Protein AF-A0A849V9W8-F1 (afdb_monomer_lite)

Secondary structure (DSSP, 8-state):
-PPEEEEEEEEEES-SEEEEESSSSSSPS-SSPPEEEEEEE----TT-TT----EEEEE-SSEEEEE----S-EEEEEEEEEE-

Foldseek 3Di:
DDKDKAKDKDKDAPQAWDKAFRDPDDDFPAPWWFDKDKDKDWDPPVVDPQPWDWDWPDTTSTTTIIHDPDHPIMIIMIMMTIHD

Radius of gyration: 13.92 Å; chains: 1; bounding box: 28×20×40 Å

Organism: NCBI:txid2726988

pLDDT: mean 84.74, std 11.38, range [57.97, 97.5]

Structure (mmCIF, N/CA/C/O backbone):
data_AF-A0A849V9W8-F1
#
_entry.id   AF-A0A849V9W8-F1
#
loop_
_atom_site.group_PDB
_atom_site.id
_atom_site.type_symbol
_atom_site.label_atom_id
_atom_site.label_alt_id
_atom_site.label_comp_id
_atom_site.label_asym_id
_atom_site.label_entity_id
_atom_site.label_seq_id
_atom_site.pdbx_PDB_ins_code
_atom_site.Cartn_x
_atom_site.Cartn_y
_atom_site.Cartn_z
_atom_site.occupancy
_atom_site.B_iso_or_equiv
_atom_site.auth_seq_id
_atom_site.auth_comp_id
_atom_site.auth_asym_id
_atom_site.auth_atom_id
_atom_site.pdbx_PDB_model_num
ATOM 1 N N . MET A 1 1 ? -12.959 12.188 20.378 1.00 61.84 1 MET A N 1
ATOM 2 C CA . MET A 1 1 ? -12.416 10.946 19.800 1.00 61.84 1 MET A CA 1
ATOM 3 C C . MET A 1 1 ? -10.957 11.226 19.483 1.00 61.84 1 MET A C 1
ATOM 5 O O . MET A 1 1 ? -10.688 12.289 18.928 1.00 61.84 1 MET A O 1
ATOM 9 N N . GLU A 1 2 ? -10.032 10.406 19.976 1.00 74.19 2 GLU A N 1
ATOM 10 C CA . GLU A 1 2 ? -8.587 10.625 19.810 1.00 74.19 2 GLU A CA 1
ATOM 11 C C . GLU A 1 2 ? -8.125 9.983 18.506 1.00 74.19 2 GLU A C 1
A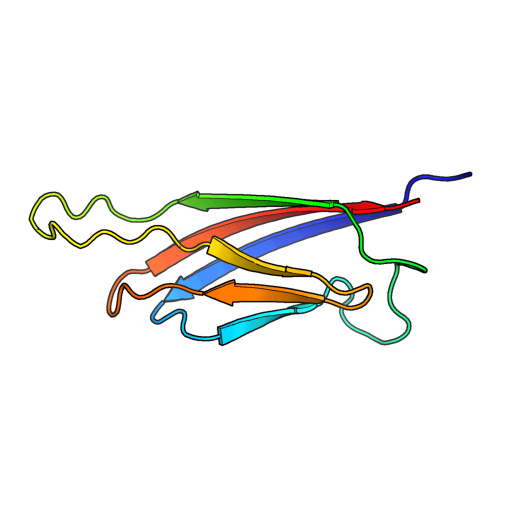TOM 13 O O . GLU A 1 2 ? -8.410 8.820 18.271 1.00 74.19 2 GLU A O 1
ATOM 18 N N . LYS A 1 3 ? -7.411 10.725 17.655 1.00 82.19 3 LYS A N 1
ATOM 19 C CA . LYS A 1 3 ? -6.899 10.167 16.399 1.00 82.19 3 LYS A CA 1
ATOM 20 C C . LYS A 1 3 ? -5.718 9.245 16.670 1.00 82.19 3 LYS A C 1
ATOM 22 O O . LYS A 1 3 ? -4.736 9.671 17.280 1.00 82.19 3 LYS A O 1
ATOM 27 N N . ILE A 1 4 ? -5.768 8.033 16.132 1.00 84.88 4 ILE A N 1
ATOM 28 C CA . ILE A 1 4 ? -4.672 7.066 16.208 1.00 84.88 4 ILE A CA 1
ATOM 29 C C . ILE A 1 4 ? -3.843 7.164 14.929 1.00 84.88 4 ILE A C 1
ATOM 31 O O . ILE A 1 4 ? -4.372 7.166 13.816 1.00 84.88 4 ILE A O 1
ATOM 35 N N . THR A 1 5 ? -2.523 7.263 15.081 1.00 89.62 5 THR A N 1
ATOM 36 C CA . THR A 1 5 ? -1.592 7.356 13.952 1.00 89.62 5 THR A CA 1
ATOM 37 C C . THR A 1 5 ? -0.516 6.291 14.075 1.00 89.62 5 THR A C 1
ATOM 39 O O . THR A 1 5 ? 0.143 6.189 15.107 1.00 89.62 5 THR A O 1
ATOM 42 N N . THR A 1 6 ? -0.319 5.528 13.005 1.00 91.75 6 THR A N 1
ATOM 43 C CA . THR A 1 6 ? 0.810 4.608 12.856 1.00 91.75 6 THR A CA 1
ATOM 44 C C . THR A 1 6 ? 1.542 4.937 11.569 1.00 91.75 6 THR A C 1
ATOM 46 O O . THR A 1 6 ? 0.959 5.451 10.615 1.00 91.75 6 THR A O 1
ATOM 49 N N . SER A 1 7 ? 2.844 4.709 11.546 1.00 93.25 7 SER A N 1
ATOM 50 C CA . SER A 1 7 ? 3.666 4.971 10.374 1.00 93.25 7 SER A CA 1
ATOM 51 C C . SER A 1 7 ? 4.822 3.995 10.323 1.00 93.25 7 SER A C 1
ATOM 53 O O . SER A 1 7 ? 5.186 3.365 11.320 1.00 93.25 7 SER A O 1
ATOM 55 N N . GLY A 1 8 ? 5.407 3.870 9.142 1.00 92.94 8 GLY A N 1
ATOM 56 C CA . GLY A 1 8 ? 6.539 2.993 8.948 1.00 92.94 8 GLY A CA 1
ATOM 57 C C . GLY A 1 8 ? 7.312 3.322 7.690 1.00 92.94 8 GLY A C 1
ATOM 58 O O . GLY A 1 8 ? 6.857 4.038 6.794 1.00 92.94 8 GLY A O 1
ATOM 59 N N . SER A 1 9 ? 8.516 2.769 7.653 1.00 92.75 9 SER A N 1
ATOM 60 C CA . SER A 1 9 ? 9.403 2.827 6.507 1.00 92.75 9 SER A CA 1
ATOM 61 C C . SER A 1 9 ? 10.113 1.494 6.372 1.00 92.75 9 SER A C 1
ATOM 63 O O . SER A 1 9 ? 10.552 0.916 7.368 1.00 92.75 9 SER A O 1
ATOM 65 N N . GLN A 1 10 ? 10.211 0.991 5.149 1.00 89.94 10 GLN A N 1
ATOM 66 C CA . GLN A 1 10 ? 11.005 -0.196 4.853 1.00 89.94 10 GLN A CA 1
ATOM 67 C C . GLN A 1 10 ? 11.505 -0.165 3.412 1.00 89.94 10 GLN A C 1
ATOM 69 O O . GLN A 1 10 ? 10.939 0.523 2.562 1.00 89.94 10 GLN A O 1
ATOM 74 N N . VAL A 1 11 ? 12.536 -0.956 3.130 1.00 88.81 11 VAL A N 1
ATOM 75 C CA . VAL A 1 11 ? 13.022 -1.189 1.768 1.00 88.81 11 VAL A CA 1
ATOM 76 C C . VAL A 1 11 ? 12.621 -2.592 1.344 1.00 88.81 11 VAL A C 1
ATOM 78 O O . VAL A 1 11 ? 12.853 -3.550 2.085 1.00 88.81 11 VAL A O 1
ATOM 81 N N . LYS A 1 12 ? 12.014 -2.728 0.164 1.00 87.69 12 LYS A N 1
ATOM 82 C CA . LYS A 1 12 ? 11.618 -4.034 -0.369 1.00 87.69 12 LYS A CA 1
ATOM 83 C C . LYS A 1 12 ? 11.840 -4.122 -1.873 1.00 87.69 12 LYS A C 1
ATOM 85 O O . LYS A 1 12 ? 11.610 -3.157 -2.596 1.00 87.69 12 LYS A O 1
ATOM 90 N N . SER A 1 13 ? 12.259 -5.300 -2.316 1.00 85.12 13 SER A N 1
ATOM 91 C CA . SER A 1 13 ? 12.308 -5.718 -3.715 1.00 85.12 13 SER A CA 1
ATOM 92 C C . SER A 1 13 ? 11.327 -6.861 -3.970 1.00 85.12 13 SER A C 1
ATOM 94 O O . SER A 1 13 ? 10.933 -7.548 -3.022 1.00 85.12 13 SER A O 1
ATOM 96 N N . ASN A 1 14 ? 10.953 -7.065 -5.239 1.00 81.56 14 ASN A N 1
ATOM 97 C CA . ASN A 1 14 ? 10.040 -8.132 -5.681 1.00 81.56 14 ASN A CA 1
ATOM 98 C C . ASN A 1 14 ? 8.735 -8.134 -4.866 1.00 81.56 14 ASN A C 1
ATOM 100 O O . ASN A 1 14 ? 8.414 -9.086 -4.154 1.00 81.56 14 ASN A O 1
ATOM 104 N N . ILE A 1 15 ? 8.048 -6.992 -4.879 1.00 84.19 15 ILE A N 1
ATOM 105 C CA . ILE A 1 15 ? 6.830 -6.784 -4.097 1.00 84.19 15 ILE A CA 1
ATOM 106 C C . ILE A 1 15 ? 5.663 -7.438 -4.840 1.00 84.19 15 ILE A C 1
ATOM 108 O O . ILE A 1 15 ? 5.042 -6.780 -5.661 1.00 84.19 15 ILE A O 1
ATOM 112 N N . ASP A 1 16 ? 5.366 -8.702 -4.533 1.00 83.38 16 ASP A N 1
ATOM 113 C CA . ASP A 1 16 ? 4.123 -9.358 -4.963 1.00 83.38 16 ASP A CA 1
ATOM 114 C C . ASP A 1 16 ? 2.955 -8.870 -4.096 1.00 83.38 16 ASP A C 1
ATOM 116 O O . ASP A 1 16 ? 2.559 -7.723 -4.216 1.00 83.38 16 ASP A O 1
ATOM 120 N N . ASP A 1 17 ? 2.439 -9.681 -3.170 1.00 89.50 17 ASP A N 1
ATOM 121 C CA . ASP A 1 17 ? 1.466 -9.241 -2.167 1.00 89.50 17 ASP A CA 1
ATOM 122 C C . ASP A 1 17 ? 2.175 -9.053 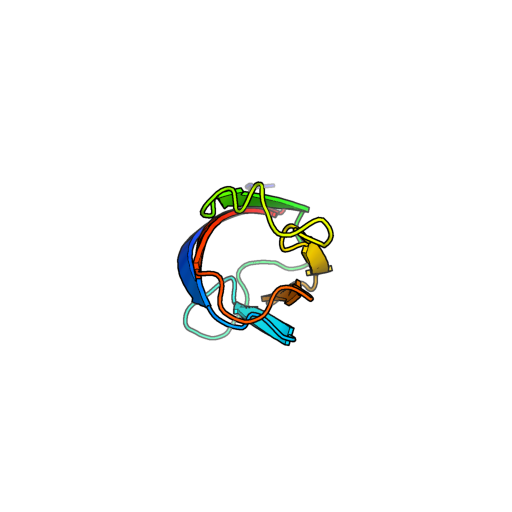-0.822 1.00 89.50 17 ASP A C 1
ATOM 124 O O . ASP A 1 17 ? 2.353 -9.986 -0.032 1.00 89.50 17 ASP A O 1
ATOM 128 N N . LEU A 1 18 ? 2.625 -7.827 -0.559 1.00 91.62 18 LEU A N 1
ATOM 129 C CA . LEU A 1 18 ? 3.305 -7.488 0.683 1.00 91.62 18 LEU A CA 1
ATOM 130 C C . LEU A 1 18 ? 2.308 -6.978 1.726 1.00 91.62 18 LEU A C 1
ATOM 132 O O . LEU A 1 18 ? 1.742 -5.894 1.587 1.00 91.62 18 LEU A O 1
ATOM 136 N N . ILE A 1 19 ? 2.150 -7.742 2.806 1.00 93.69 19 ILE A N 1
ATOM 137 C CA . ILE A 1 19 ? 1.279 -7.413 3.940 1.00 93.69 19 ILE A CA 1
ATOM 138 C C . ILE A 1 19 ? 2.041 -6.568 4.960 1.00 93.69 19 ILE A C 1
ATOM 140 O O . ILE A 1 19 ? 3.021 -7.038 5.543 1.00 93.69 19 ILE A O 1
ATOM 144 N N . ILE A 1 20 ? 1.565 -5.347 5.213 1.00 93.00 20 ILE A N 1
ATOM 145 C CA . ILE A 1 20 ? 2.150 -4.424 6.191 1.00 93.00 20 ILE A CA 1
ATOM 146 C C . ILE A 1 20 ? 1.215 -4.259 7.391 1.00 93.00 20 ILE A C 1
ATOM 148 O O . ILE A 1 20 ? 0.166 -3.622 7.260 1.00 93.00 20 ILE A O 1
ATOM 152 N N . PRO A 1 21 ? 1.571 -4.816 8.562 1.00 92.81 21 PRO A N 1
ATOM 153 C CA . PRO A 1 21 ? 0.772 -4.665 9.770 1.00 92.81 21 PRO A CA 1
ATOM 154 C C . PRO A 1 21 ? 0.936 -3.266 10.377 1.00 92.81 21 PRO A C 1
ATOM 156 O O . PRO A 1 21 ? 2.031 -2.702 10.368 1.00 92.81 21 PRO A O 1
ATOM 159 N N . PHE A 1 22 ? -0.135 -2.726 10.964 1.00 89.94 22 PHE A N 1
ATOM 160 C CA . PHE A 1 22 ? -0.085 -1.432 11.665 1.00 89.94 22 PHE A CA 1
ATOM 161 C C . PHE A 1 22 ? 0.510 -1.514 13.078 1.00 89.94 22 PHE A C 1
ATOM 163 O O . PHE A 1 22 ? 0.881 -0.494 13.653 1.00 89.94 22 PHE A O 1
ATOM 170 N N . GLY A 1 23 ? 0.620 -2.717 13.646 1.00 78.81 23 GLY A N 1
ATOM 171 C CA . GLY A 1 23 ? 1.208 -2.961 14.961 1.00 78.81 23 GLY A CA 1
ATOM 172 C C . GLY A 1 23 ? 2.043 -4.239 14.968 1.00 78.81 23 GLY A C 1
ATOM 173 O O . GLY A 1 23 ? 1.684 -5.228 14.337 1.00 78.81 23 GLY A O 1
ATOM 174 N N . GLY A 1 24 ? 3.163 -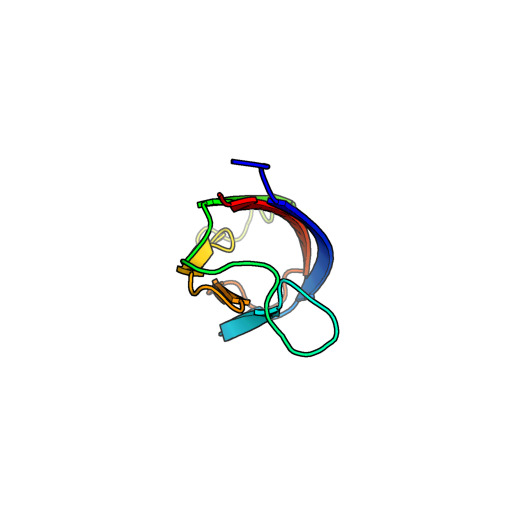4.230 15.697 1.00 65.94 24 GLY A N 1
ATOM 175 C CA . GLY A 1 24 ? 4.067 -5.382 15.846 1.00 65.94 24 GLY A CA 1
ATOM 176 C C . GLY A 1 24 ? 3.538 -6.511 16.748 1.00 65.94 24 GLY A C 1
ATOM 177 O O . GLY A 1 24 ? 4.297 -7.409 17.102 1.00 65.94 24 GLY A O 1
ATOM 178 N N . GLY A 1 25 ? 2.263 -6.458 17.146 1.00 58.16 25 GLY A N 1
ATOM 179 C CA . GLY A 1 25 ? 1.583 -7.420 18.012 1.00 58.16 25 GLY A CA 1
ATOM 180 C C . GLY A 1 25 ? 0.091 -7.086 18.155 1.00 58.16 25 GLY A C 1
ATOM 181 O O . GLY A 1 25 ? -0.299 -5.929 18.034 1.00 58.16 25 GLY A O 1
ATOM 182 N N . ASN A 1 26 ? -0.738 -8.111 18.369 1.00 59.38 26 ASN A N 1
ATOM 183 C CA . ASN A 1 26 ? -2.201 -8.038 18.521 1.00 59.38 26 ASN A CA 1
ATOM 184 C C . ASN A 1 26 ? -2.574 -7.435 19.903 1.00 59.38 26 ASN A C 1
ATOM 186 O O . ASN A 1 26 ? -1.952 -7.852 20.885 1.00 59.38 26 ASN A O 1
ATOM 190 N N . PRO A 1 27 ? -3.586 -6.546 20.047 1.00 71.12 27 PRO A N 1
ATOM 191 C CA . PRO A 1 27 ? -4.607 -6.153 19.068 1.00 71.12 27 PRO A CA 1
ATOM 192 C C . PRO A 1 27 ? -4.222 -5.004 18.129 1.00 71.12 27 PRO A C 1
ATOM 194 O O . PRO A 1 27 ? -3.358 -4.189 18.441 1.00 71.12 27 PRO A O 1
ATOM 197 N N . SER A 1 28 ? -4.908 -4.943 16.979 1.00 80.25 28 SER A N 1
ATOM 198 C CA . SER A 1 28 ? -4.791 -3.829 16.036 1.00 80.25 28 SER A CA 1
ATOM 199 C C . SER A 1 28 ? -5.049 -2.475 16.710 1.00 80.25 28 SER A C 1
ATOM 201 O O . SER A 1 28 ? -5.961 -2.366 17.537 1.00 80.25 28 SER A O 1
ATOM 203 N N . PRO A 1 29 ? -4.295 -1.431 16.316 1.00 85.44 29 PRO A N 1
ATOM 204 C CA . PRO A 1 29 ? -4.512 -0.078 16.804 1.00 85.44 29 PRO A CA 1
ATOM 205 C C . PRO A 1 29 ? -5.814 0.557 16.291 1.00 85.44 29 PRO A C 1
ATOM 207 O O . PRO A 1 29 ? -6.188 1.609 16.794 1.00 85.44 29 PRO A O 1
ATOM 210 N N . TYR A 1 30 ? -6.514 -0.041 15.321 1.00 90.75 30 TYR A N 1
ATOM 211 C CA . TYR A 1 30 ? -7.698 0.552 14.702 1.00 90.75 30 TYR A CA 1
ATOM 212 C C . TYR A 1 30 ? -8.956 -0.297 14.900 1.00 90.75 30 TYR A C 1
ATOM 214 O O . TYR A 1 30 ? -8.956 -1.520 14.741 1.00 90.75 30 TYR A O 1
ATOM 222 N N . SER A 1 31 ? -10.070 0.365 15.217 1.00 90.69 31 SER A N 1
ATOM 223 C CA . SER A 1 31 ? -11.386 -0.278 15.350 1.00 90.69 31 SER A CA 1
ATOM 224 C C . SER A 1 31 ? -12.073 -0.507 13.994 1.00 90.69 31 SER A C 1
ATOM 226 O O . SER A 1 31 ? -12.825 -1.471 13.830 1.00 90.69 31 SER A O 1
ATOM 228 N N . ILE A 1 32 ? -11.747 0.333 13.007 1.00 92.31 32 ILE A N 1
ATOM 229 C CA . ILE A 1 32 ? -12.173 0.287 11.602 1.00 92.31 32 ILE A CA 1
ATOM 230 C C . ILE A 1 32 ? -10.952 0.481 10.682 1.00 92.31 32 ILE A C 1
ATOM 232 O O . ILE A 1 32 ? -9.921 0.950 11.157 1.00 92.31 32 ILE A O 1
ATOM 236 N N . PRO A 1 33 ? -11.015 0.131 9.383 1.00 94.88 33 PRO A N 1
ATOM 237 C CA . PRO A 1 33 ? -9.907 0.390 8.462 1.00 94.88 33 PRO A CA 1
ATOM 238 C C . PRO A 1 33 ? -9.506 1.883 8.435 1.00 94.88 33 PRO A C 1
ATOM 240 O O . PRO A 1 33 ? -10.377 2.723 8.195 1.00 94.88 33 PRO A O 1
ATOM 243 N N . PRO A 1 34 ? -8.227 2.235 8.678 1.00 95.62 34 PRO A N 1
ATOM 244 C CA . PRO A 1 34 ? -7.755 3.617 8.632 1.00 95.62 34 PRO A CA 1
ATOM 245 C C . PRO A 1 34 ? -7.575 4.106 7.188 1.00 95.62 34 PRO A C 1
ATOM 247 O O . PRO A 1 34 ? -7.536 3.322 6.239 1.00 95.62 34 PRO A O 1
ATOM 250 N N . VAL A 1 35 ? -7.369 5.411 7.018 1.00 96.44 35 VAL A N 1
ATOM 251 C CA . VAL A 1 35 ? -6.863 5.963 5.753 1.00 96.44 35 VAL A CA 1
ATOM 252 C C . VAL A 1 35 ? -5.349 5.800 5.720 1.00 96.44 35 VAL A C 1
ATOM 254 O O . VAL A 1 35 ? -4.671 6.202 6.665 1.00 96.44 35 VAL A O 1
ATOM 257 N N . VAL A 1 36 ? -4.812 5.253 4.628 1.00 96.75 36 VAL A N 1
ATOM 258 C CA . VAL A 1 36 ? -3.367 5.063 4.443 1.00 96.75 36 VAL A CA 1
ATOM 259 C C . VAL A 1 36 ? -2.865 5.951 3.314 1.00 96.75 36 VAL A C 1
ATOM 261 O O . VAL A 1 36 ? -3.358 5.882 2.190 1.00 96.75 36 VAL A O 1
ATOM 264 N N . VAL A 1 37 ? -1.854 6.764 3.609 1.00 95.81 37 VAL A N 1
ATOM 265 C CA . VAL A 1 37 ? -1.078 7.494 2.604 1.00 95.81 37 VAL A CA 1
ATOM 266 C C . VAL A 1 37 ? 0.239 6.760 2.407 1.00 95.81 37 VAL A C 1
ATOM 268 O O . VAL A 1 37 ? 0.964 6.498 3.368 1.00 95.81 37 VAL A O 1
ATOM 271 N N . PHE A 1 38 ? 0.541 6.433 1.155 1.00 94.62 38 PHE A N 1
ATOM 272 C CA . PHE A 1 38 ? 1.693 5.633 0.768 1.00 94.62 38 PHE A CA 1
ATOM 273 C C . PHE A 1 38 ? 2.545 6.366 -0.259 1.00 94.62 38 PHE A C 1
ATOM 275 O O . PHE A 1 38 ? 2.024 6.933 -1.218 1.00 94.62 38 PHE A O 1
ATOM 282 N N . SER A 1 39 ? 3.855 6.357 -0.034 1.00 92.56 39 SER A N 1
ATOM 283 C CA . SER A 1 39 ? 4.844 7.012 -0.881 1.00 92.56 39 SER A CA 1
ATOM 284 C C . SER A 1 39 ? 5.999 6.046 -1.161 1.00 92.56 39 SER A C 1
ATOM 286 O O . SER A 1 39 ? 6.928 5.930 -0.348 1.00 92.56 39 SER A O 1
ATOM 288 N N . PRO A 1 40 ? 5.930 5.301 -2.277 1.00 89.38 40 PRO A N 1
ATOM 289 C CA . PRO A 1 40 ? 7.051 4.524 -2.774 1.00 89.38 40 PRO A CA 1
ATOM 290 C C . PRO A 1 40 ? 8.039 5.435 -3.514 1.00 89.38 40 PRO A C 1
ATOM 292 O O . PRO A 1 40 ? 7.663 6.218 -4.384 1.00 89.38 40 PRO A O 1
ATOM 295 N N . ALA A 1 41 ? 9.321 5.294 -3.205 1.00 87.12 41 ALA A N 1
ATOM 296 C CA . ALA A 1 41 ? 10.426 5.906 -3.927 1.00 87.12 41 ALA A CA 1
ATOM 297 C C . ALA A 1 41 ? 11.374 4.797 -4.387 1.00 87.12 41 ALA A C 1
ATOM 299 O O . ALA A 1 41 ? 11.878 4.029 -3.572 1.00 87.12 41 ALA A O 1
ATOM 300 N N . GLY A 1 42 ? 11.601 4.686 -5.690 1.00 78.44 42 GLY A N 1
ATOM 301 C CA . GLY A 1 42 ? 12.456 3.657 -6.280 1.00 78.44 42 GLY A CA 1
ATOM 302 C C . GLY A 1 42 ? 13.375 4.235 -7.349 1.00 78.44 42 GLY A C 1
ATOM 303 O O . GLY A 1 42 ? 13.231 5.408 -7.711 1.00 78.44 42 GLY A O 1
ATOM 304 N N . PRO A 1 43 ? 14.330 3.435 -7.848 1.00 71.00 43 PRO A N 1
ATOM 305 C CA . PRO A 1 43 ? 15.135 3.822 -8.991 1.00 71.00 43 PRO A CA 1
ATOM 306 C C . PRO A 1 43 ? 14.212 4.090 -10.178 1.00 71.00 43 PRO A C 1
ATOM 308 O O . PRO A 1 43 ? 13.305 3.310 -10.475 1.00 71.00 43 PRO A O 1
ATOM 311 N N . ARG A 1 44 ? 14.443 5.219 -10.844 1.00 62.91 44 ARG A N 1
ATOM 312 C CA . ARG A 1 44 ? 13.825 5.503 -12.129 1.00 62.91 44 ARG A CA 1
ATOM 313 C C . ARG A 1 44 ? 14.563 4.654 -13.158 1.00 62.91 44 ARG A C 1
ATOM 315 O O . ARG A 1 44 ? 15.711 4.935 -13.478 1.00 62.91 44 ARG A O 1
ATOM 322 N N . ASP A 1 45 ? 13.931 3.572 -13.580 1.00 65.25 45 ASP A N 1
ATOM 323 C CA . ASP A 1 45 ? 14.395 2.788 -14.722 1.00 65.25 45 ASP A CA 1
ATOM 324 C C . ASP A 1 45 ? 13.749 3.384 -15.976 1.00 65.25 45 ASP A C 1
ATOM 326 O O . ASP A 1 45 ? 12.608 3.068 -16.316 1.00 65.25 45 ASP A O 1
ATOM 330 N N . ASP A 1 46 ? 14.434 4.356 -16.578 1.00 64.56 46 ASP A N 1
ATOM 331 C CA . ASP A 1 46 ? 13.961 5.053 -17.780 1.00 64.56 46 ASP A CA 1
ATOM 332 C C . ASP A 1 46 ? 13.921 4.131 -19.016 1.00 64.56 46 ASP A C 1
ATOM 334 O O . ASP A 1 46 ? 13.233 4.453 -19.987 1.00 64.56 46 ASP A O 1
ATOM 338 N N . ASP A 1 47 ? 14.588 2.971 -18.961 1.00 64.50 47 ASP A N 1
ATOM 339 C CA . ASP A 1 47 ? 14.610 1.966 -20.029 1.00 64.50 47 ASP A CA 1
ATOM 340 C C . ASP A 1 47 ? 13.501 0.910 -19.874 1.00 64.50 47 ASP A C 1
ATOM 342 O O . ASP A 1 47 ? 13.229 0.153 -20.812 1.00 64.50 47 ASP A O 1
ATOM 346 N N . ASN A 1 48 ? 12.816 0.867 -18.724 1.00 65.00 48 ASN A N 1
ATOM 347 C CA . ASN A 1 48 ? 11.679 -0.017 -18.499 1.00 65.00 48 ASN A CA 1
ATOM 348 C C . ASN A 1 48 ? 10.346 0.744 -18.673 1.00 65.00 48 ASN A C 1
ATOM 350 O O . ASN A 1 48 ? 9.904 1.442 -17.755 1.00 65.00 48 ASN A O 1
ATOM 354 N N . PRO A 1 49 ? 9.642 0.590 -19.813 1.00 58.62 49 PRO A N 1
ATOM 355 C CA . PRO A 1 49 ? 8.349 1.238 -20.044 1.00 58.62 49 PRO A CA 1
ATOM 356 C C . PRO A 1 49 ? 7.234 0.702 -19.132 1.00 58.62 49 PRO A C 1
ATOM 358 O O . PRO A 1 49 ? 6.159 1.296 -19.071 1.00 58.62 49 PRO A O 1
ATOM 361 N N . HIS A 1 50 ? 7.483 -0.398 -18.416 1.00 57.97 50 HIS A N 1
ATOM 362 C CA . HIS A 1 50 ? 6.572 -1.007 -17.452 1.00 57.97 50 HIS A CA 1
ATOM 363 C C . HIS A 1 50 ? 6.944 -0.651 -16.022 1.00 57.97 50 HIS A C 1
ATOM 365 O O . HIS A 1 50 ? 6.835 -1.499 -15.148 1.00 57.97 50 HIS A O 1
ATOM 371 N N . ASN A 1 51 ? 7.412 0.578 -15.779 1.00 63.88 51 ASN A N 1
ATOM 372 C CA . ASN A 1 51 ? 7.809 0.999 -14.447 1.00 63.88 51 ASN A CA 1
ATOM 373 C C . ASN A 1 51 ? 6.589 1.190 -13.518 1.00 63.88 51 ASN A C 1
ATOM 375 O O . ASN A 1 51 ? 6.219 2.304 -13.147 1.00 63.88 51 ASN A O 1
ATOM 379 N N . ASP A 1 52 ? 5.942 0.083 -13.169 1.00 72.69 52 ASP A N 1
ATOM 380 C CA . ASP A 1 52 ? 4.812 0.019 -12.267 1.00 72.69 52 ASP A CA 1
ATOM 381 C C . ASP A 1 52 ? 5.251 0.426 -10.860 1.00 72.69 52 ASP A C 1
ATOM 383 O O . ASP A 1 52 ? 6.079 -0.199 -10.185 1.00 72.69 52 ASP A O 1
ATOM 387 N N . VAL A 1 53 ? 4.687 1.544 -10.421 1.00 81.12 53 VAL A N 1
ATOM 388 C CA . VAL A 1 53 ? 4.858 2.053 -9.069 1.00 81.12 53 VAL A CA 1
ATOM 389 C C . VAL A 1 53 ? 4.077 1.133 -8.128 1.00 81.12 53 VAL A C 1
ATOM 391 O O . VAL A 1 53 ? 2.915 0.845 -8.417 1.00 81.12 53 VAL A O 1
ATOM 394 N N . PRO A 1 54 ? 4.658 0.671 -7.004 1.00 89.06 54 PRO A N 1
ATOM 395 C CA . PRO A 1 54 ? 3.909 -0.100 -6.023 1.00 89.06 54 PRO A CA 1
ATOM 396 C C . PRO A 1 54 ? 2.636 0.642 -5.599 1.00 89.06 54 PRO A C 1
ATOM 398 O O . PRO A 1 54 ? 2.658 1.854 -5.379 1.00 89.06 54 PRO A O 1
ATOM 401 N N . VAL A 1 55 ? 1.529 -0.077 -5.449 1.00 91.00 55 VAL A N 1
ATOM 402 C CA . VAL A 1 55 ? 0.227 0.491 -5.074 1.00 91.00 55 VAL A CA 1
ATOM 403 C C . VAL A 1 55 ? -0.375 -0.252 -3.894 1.00 91.00 55 VAL A C 1
ATOM 405 O O . VAL A 1 55 ? -0.130 -1.440 -3.702 1.00 91.00 55 VAL A O 1
ATOM 408 N N . ILE A 1 56 ? -1.204 0.441 -3.113 1.00 95.25 56 ILE A N 1
ATOM 409 C CA . ILE A 1 56 ? -2.052 -0.214 -2.115 1.00 95.25 56 ILE A CA 1
ATOM 410 C C . ILE A 1 56 ? -3.238 -0.858 -2.830 1.00 95.25 56 ILE A C 1
ATOM 412 O O . ILE A 1 56 ? -3.956 -0.185 -3.568 1.00 95.25 56 ILE A O 1
ATOM 416 N N . THR A 1 57 ? -3.471 -2.144 -2.580 1.00 96.25 57 THR A N 1
ATOM 417 C CA . THR A 1 57 ? -4.594 -2.899 -3.163 1.00 96.25 57 THR A CA 1
ATOM 418 C C . THR A 1 57 ? -5.714 -3.173 -2.166 1.00 96.25 57 THR A C 1
ATOM 420 O O . THR A 1 57 ? -6.860 -3.358 -2.568 1.00 96.25 57 THR A O 1
ATOM 423 N N . SER A 1 58 ? -5.407 -3.192 -0.867 1.00 97.50 58 SER A N 1
ATOM 424 C CA . SER A 1 58 ? -6.384 -3.438 0.194 1.00 97.50 58 SER A CA 1
ATOM 425 C C . SER A 1 58 ? -5.946 -2.802 1.510 1.00 97.50 58 SER A C 1
ATOM 427 O O . SER A 1 58 ? -4.752 -2.750 1.814 1.00 97.50 58 SER A O 1
ATOM 429 N N . VAL A 1 59 ? -6.918 -2.347 2.302 1.00 97.12 59 VAL A N 1
ATOM 430 C CA . VAL A 1 59 ? -6.725 -1.827 3.659 1.00 97.12 59 VAL A CA 1
ATOM 431 C C . VAL A 1 59 ? -7.771 -2.452 4.573 1.00 97.12 59 VAL A C 1
ATOM 433 O O . VAL A 1 59 ? -8.971 -2.389 4.310 1.00 97.12 59 VAL A O 1
ATOM 436 N N . THR A 1 60 ? -7.311 -3.048 5.666 1.00 95.31 60 THR A N 1
ATOM 437 C CA . THR A 1 60 ? -8.150 -3.558 6.755 1.00 95.31 60 THR A CA 1
ATOM 438 C C . THR A 1 60 ? -7.855 -2.765 8.021 1.00 95.31 60 THR A C 1
ATOM 440 O O . THR A 1 60 ? -7.011 -1.877 8.016 1.00 95.31 60 THR A O 1
ATOM 443 N N . LYS A 1 61 ? -8.516 -3.078 9.137 1.00 92.94 61 LYS A N 1
ATOM 444 C CA . LYS A 1 61 ? -8.143 -2.477 10.421 1.00 92.94 61 LYS A CA 1
ATOM 445 C C . LYS A 1 61 ? -6.772 -2.950 10.921 1.00 92.94 61 LYS A C 1
ATOM 447 O O . LYS A 1 61 ? -6.152 -2.251 11.704 1.00 92.94 61 LYS A O 1
ATOM 452 N N . ASP A 1 62 ? -6.288 -4.119 10.501 1.00 92.94 62 ASP A N 1
ATOM 453 C CA . ASP A 1 62 ? -5.084 -4.742 11.075 1.00 92.94 62 ASP A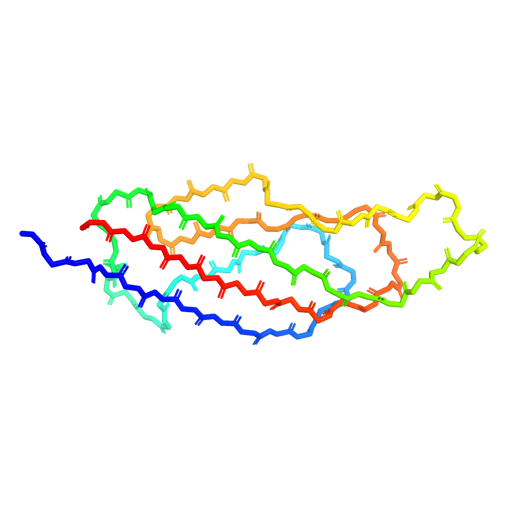 CA 1
ATOM 454 C C . ASP A 1 62 ? -3.821 -4.479 10.237 1.00 92.94 62 ASP A C 1
ATOM 456 O O . ASP A 1 62 ? -2.710 -4.392 10.766 1.00 92.94 62 ASP A O 1
ATOM 460 N N . HIS A 1 63 ? -3.992 -4.356 8.921 1.00 94.44 63 HIS A N 1
ATOM 461 C CA . HIS A 1 63 ? -2.905 -4.226 7.955 1.00 94.44 63 HIS A CA 1
ATOM 462 C C . HIS A 1 63 ? -3.389 -3.619 6.633 1.00 94.44 63 HIS A C 1
ATOM 464 O O . HIS A 1 63 ? -4.592 -3.539 6.366 1.00 94.44 63 HIS A O 1
ATOM 470 N N . PHE A 1 64 ? -2.439 -3.294 5.762 1.00 95.88 64 PHE A N 1
ATOM 471 C CA . PHE A 1 64 ? -2.680 -3.007 4.351 1.00 95.88 64 PHE A CA 1
ATOM 472 C C . PHE A 1 64 ? -1.792 -3.872 3.455 1.00 95.88 64 PHE A C 1
ATOM 474 O O . PHE A 1 64 ? -0.797 -4.440 3.913 1.00 95.88 64 PHE A O 1
ATOM 481 N N . VAL A 1 65 ? -2.172 -3.999 2.185 1.00 95.94 65 VAL A N 1
ATOM 482 C CA . VAL A 1 65 ? -1.454 -4.802 1.188 1.00 95.94 65 VAL A CA 1
ATOM 483 C C . VAL A 1 65 ? -0.904 -3.889 0.104 1.00 95.94 65 VAL A C 1
AT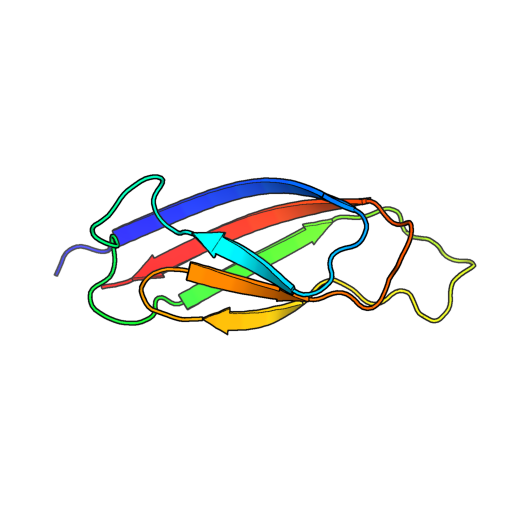OM 485 O O . VAL A 1 65 ? -1.648 -3.090 -0.470 1.00 95.94 65 VAL A O 1
ATOM 488 N N . ILE A 1 66 ? 0.394 -4.012 -0.167 1.00 93.81 66 ILE A N 1
ATOM 489 C CA . ILE A 1 66 ? 1.082 -3.350 -1.278 1.00 93.81 66 ILE A CA 1
ATOM 490 C C . ILE A 1 66 ? 1.335 -4.384 -2.371 1.00 93.81 66 ILE A C 1
ATOM 492 O O . ILE A 1 66 ? 1.802 -5.483 -2.066 1.00 93.81 66 ILE A O 1
ATOM 496 N N . LYS A 1 67 ? 1.095 -3.998 -3.627 1.00 90.81 67 LYS A N 1
ATOM 497 C CA . LYS A 1 67 ? 1.434 -4.789 -4.809 1.00 90.81 67 LYS A CA 1
ATOM 498 C C . LYS A 1 67 ? 2.262 -4.018 -5.820 1.00 90.81 67 LYS A C 1
ATOM 500 O O . LYS A 1 67 ? 2.006 -2.838 -6.050 1.00 90.81 67 LYS A O 1
ATOM 505 N N . SER A 1 68 ? 3.222 -4.693 -6.444 1.00 86.44 68 SER A N 1
ATOM 506 C CA . SER A 1 68 ? 3.953 -4.210 -7.612 1.00 86.44 68 SER A CA 1
ATOM 507 C C . SER A 1 68 ? 4.114 -5.321 -8.647 1.00 86.44 68 SER A C 1
ATOM 509 O O . SER A 1 68 ? 4.301 -6.488 -8.328 1.00 86.44 68 SER A O 1
ATOM 511 N N . THR A 1 69 ? 4.042 -4.965 -9.919 1.00 77.75 69 THR A N 1
ATOM 512 C CA . THR A 1 69 ? 4.338 -5.860 -11.049 1.00 77.75 69 THR A CA 1
ATOM 513 C C . THR A 1 69 ? 5.778 -5.707 -11.537 1.00 77.75 69 THR A C 1
ATOM 515 O O . THR A 1 69 ? 6.213 -6.443 -12.419 1.00 77.75 69 THR A O 1
ATOM 518 N N . ASN A 1 70 ? 6.546 -4.812 -10.909 1.00 76.62 70 ASN A N 1
ATOM 519 C CA . ASN A 1 70 ? 7.952 -4.573 -11.192 1.00 76.62 70 ASN A CA 1
ATOM 520 C C . ASN A 1 70 ? 8.870 -5.503 -10.394 1.00 76.62 70 ASN A C 1
ATOM 522 O O . ASN A 1 70 ? 9.182 -5.271 -9.220 1.00 76.62 70 ASN A O 1
ATOM 526 N N . TRP A 1 71 ? 9.349 -6.546 -11.063 1.00 71.38 71 TRP A N 1
ATOM 527 C CA . TRP A 1 71 ? 10.327 -7.480 -10.514 1.00 71.38 71 TRP A CA 1
ATOM 528 C C . TRP A 1 71 ? 11.747 -6.933 -10.695 1.00 71.38 71 TRP A C 1
ATOM 530 O O . TRP A 1 71 ? 12.072 -6.333 -11.714 1.00 71.38 71 TRP A O 1
ATOM 540 N N . GLY A 1 72 ? 12.611 -7.135 -9.700 1.00 74.19 72 GLY A N 1
ATOM 541 C CA . GLY A 1 72 ? 14.019 -6.723 -9.740 1.00 74.19 72 GLY A CA 1
ATOM 542 C C . GLY A 1 72 ? 14.312 -5.298 -9.257 1.00 74.19 72 GLY A C 1
ATOM 543 O O . GLY A 1 72 ? 15.476 -4.981 -9.015 1.00 74.19 72 GLY A O 1
ATOM 544 N N . LEU A 1 73 ? 13.294 -4.461 -9.028 1.00 79.88 73 LEU A N 1
ATOM 545 C CA . LEU A 1 73 ? 13.477 -3.111 -8.484 1.00 79.88 73 LEU A CA 1
ATOM 546 C C . LEU A 1 73 ? 13.294 -3.080 -6.963 1.00 79.88 73 LEU A C 1
ATOM 548 O O . LEU A 1 73 ? 12.447 -3.775 -6.401 1.00 79.88 73 LEU A O 1
ATOM 552 N N . SER A 1 74 ? 14.110 -2.262 -6.293 1.00 85.88 74 SER A N 1
ATOM 553 C CA . SER A 1 74 ? 14.005 -2.004 -4.853 1.00 85.88 74 SER A CA 1
ATOM 554 C C . SER A 1 74 ? 13.347 -0.653 -4.602 1.00 85.88 74 SER A C 1
ATOM 556 O O . SER A 1 74 ? 13.800 0.355 -5.138 1.00 85.88 74 SER A O 1
ATOM 558 N N . TYR A 1 75 ? 12.336 -0.617 -3.740 1.00 86.62 75 TYR A N 1
ATOM 559 C CA . TYR A 1 75 ? 11.648 0.611 -3.347 1.00 86.62 75 TYR A CA 1
ATOM 560 C C . TYR A 1 75 ? 11.863 0.905 -1.866 1.00 86.62 75 TYR A C 1
ATOM 562 O O . TYR A 1 75 ? 11.721 0.021 -1.019 1.00 86.62 75 TYR A O 1
ATOM 570 N N . VAL A 1 76 ? 12.150 2.166 -1.556 1.00 90.12 76 VAL A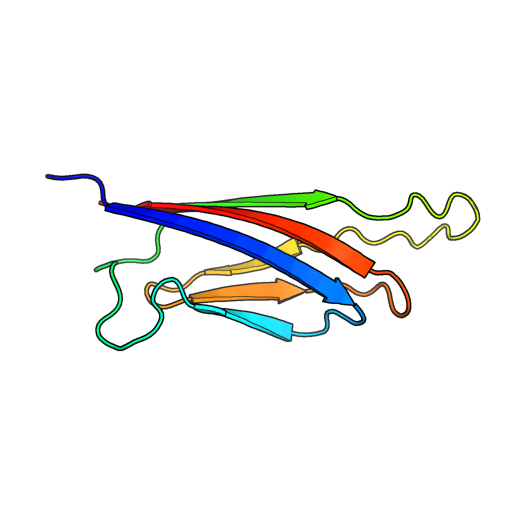 N 1
ATOM 571 C CA . VAL A 1 76 ? 11.934 2.757 -0.235 1.00 90.12 76 VAL A CA 1
ATOM 572 C C . VAL A 1 76 ? 10.445 3.060 -0.114 1.00 90.12 76 VAL A C 1
ATOM 574 O O . VAL A 1 76 ? 9.878 3.782 -0.927 1.00 90.12 76 VAL A O 1
ATOM 577 N N . MET A 1 77 ? 9.797 2.501 0.895 1.00 90.94 77 MET A N 1
ATOM 578 C CA . MET A 1 77 ? 8.350 2.545 1.065 1.00 90.94 77 MET A CA 1
ATOM 579 C C . MET A 1 77 ? 8.011 3.244 2.369 1.00 90.94 77 MET A C 1
ATOM 581 O O . MET A 1 77 ? 8.131 2.643 3.436 1.00 90.94 77 MET A O 1
ATOM 585 N N . ASN A 1 78 ? 7.577 4.498 2.275 1.00 94.25 78 ASN A N 1
ATOM 586 C CA . ASN A 1 78 ? 7.124 5.273 3.425 1.00 94.25 78 ASN A CA 1
ATOM 587 C C . ASN A 1 78 ? 5.600 5.290 3.471 1.00 94.25 78 ASN A C 1
ATOM 589 O O . ASN A 1 78 ? 4.942 5.417 2.435 1.00 94.25 78 ASN A O 1
ATOM 593 N N . TRP A 1 79 ? 5.034 5.189 4.668 1.00 95.62 79 TRP A N 1
ATOM 594 C CA . TRP A 1 79 ? 3.589 5.230 4.843 1.00 95.62 79 TRP A CA 1
ATOM 595 C C . TRP A 1 79 ? 3.178 5.830 6.183 1.00 95.62 79 TRP A C 1
ATOM 597 O O . TRP A 1 79 ? 3.920 5.796 7.168 1.00 95.62 79 TRP A O 1
ATOM 607 N N . ILE A 1 80 ? 1.957 6.354 6.203 1.00 95.50 80 ILE A N 1
ATOM 608 C CA . ILE A 1 80 ? 1.255 6.803 7.402 1.00 95.50 80 ILE A CA 1
ATOM 609 C C . ILE A 1 80 ? -0.200 6.345 7.317 1.00 95.50 80 ILE A C 1
ATOM 611 O O . ILE A 1 80 ? -0.840 6.478 6.275 1.00 95.50 80 ILE A O 1
ATOM 615 N N . ALA A 1 81 ? -0.708 5.796 8.412 1.00 95.38 81 ALA A N 1
ATOM 616 C CA . ALA A 1 81 ? -2.091 5.393 8.581 1.00 95.38 81 ALA A CA 1
ATOM 617 C C . ALA A 1 81 ? -2.738 6.234 9.681 1.00 95.38 81 ALA A C 1
ATOM 619 O O . ALA A 1 81 ? -2.163 6.430 10.756 1.00 95.38 81 ALA A O 1
ATOM 620 N N . ILE A 1 82 ? -3.929 6.752 9.402 1.00 94.31 82 ILE A N 1
ATOM 621 C CA . ILE A 1 82 ? -4.653 7.672 10.278 1.00 94.31 82 ILE A CA 1
ATOM 622 C C . ILE A 1 82 ? -6.064 7.122 10.461 1.00 94.31 82 ILE A C 1
ATOM 624 O O . ILE A 1 82 ? -6.803 6.961 9.487 1.00 94.31 82 ILE A O 1
ATOM 628 N N . GLY A 1 83 ? -6.416 6.823 11.706 1.00 89.75 83 GLY A N 1
ATOM 629 C CA . GLY A 1 83 ? -7.726 6.311 12.097 1.00 89.75 83 GLY A CA 1
ATOM 630 C C . GLY A 1 83 ? -8.343 7.125 13.229 1.00 89.75 83 GLY A C 1
ATOM 631 O O . GLY A 1 83 ? -7.678 7.960 13.852 1.00 89.75 83 GLY A O 1
ATOM 632 N N . GLU A 1 84 ? -9.630 6.881 13.451 1.00 78.38 84 GLU A N 1
ATOM 633 C CA . GLU A 1 84 ? -10.426 7.434 14.553 1.00 78.38 84 GLU A CA 1
ATOM 634 C C . GLU A 1 84 ? -10.424 6.533 15.792 1.00 78.38 84 GLU A C 1
ATOM 636 O O . GLU A 1 84 ? -10.255 5.297 15.638 1.00 78.38 84 GLU A O 1
#

Sequence (84 aa):
MEKITTSGSQVKSNIDDLIIPFGGGNPSPYSIPPVVVFSPAGPRDDDNPHNDVPVITSVTKDHFVIKSTNWGLSYVMNWIAIGE